Protein AF-A0A7Y6UI96-F1 (afdb_monomer)

Solvent-accessible surface area (backbone atoms only — not comparable to full-atom values): 7064 Å² total; per-residue (Å²): 132,86,70,82,56,62,45,79,42,77,25,36,32,91,86,69,54,76,44,81,43,80,42,71,63,64,83,87,54,95,72,44,44,25,40,39,37,42,34,45,61,45,94,65,92,56,93,80,39,65,79,49,75,65,41,54,52,50,49,52,47,45,44,67,73,39,45,51,59,48,25,67,75,70,62,34,42,82,72,50,74,48,82,50,89,37,31,39,39,40,36,30,39,18,69,64,80,59,64,72,54,47,70,68,44,47,81,78,44,88,72,53,43,54,27,50,40,75,56,132

Mean predicted aligned error: 7.31 Å

Nearest PDB structures (foldseek):
  9etz-assembly1_L  TM=4.185E-01  e=1.319E-01  Saccharomyces cerevisiae
  2cja-assembly1_B  TM=5.203E-01  e=1.048E+00  Methanosarcina barkeri str. Fusaro
  8sl4-assembly1_B  TM=4.337E-01  e=7.270E-01  Homo sapiens
  2cj9-assembly1_B  TM=4.195E-01  e=2.615E+00  Methanosarcina barkeri str. Fusaro
  2cim-assembly1_A  TM=4.004E-01  e=2.178E+00  Methanosarcina barkeri str. Fusaro

Structure (mmCIF, N/CA/C/O backbone):
data_AF-A0A7Y6UI96-F1
#
_entry.id   AF-A0A7Y6UI96-F1
#
loop_
_atom_site.group_PDB
_atom_site.id
_atom_site.type_symbol
_atom_site.label_atom_id
_atom_site.label_alt_id
_atom_site.label_comp_id
_atom_site.label_asym_id
_atom_site.label_entity_id
_atom_site.label_seq_id
_atom_site.pdbx_PDB_ins_code
_atom_site.Cartn_x
_atom_site.Cartn_y
_atom_site.Cartn_z
_atom_site.occupancy
_atom_site.B_iso_or_equiv
_atom_site.auth_seq_id
_atom_site.auth_comp_id
_atom_site.auth_asym_id
_atom_site.auth_atom_id
_atom_site.pdbx_PDB_model_num
ATOM 1 N N . MET A 1 1 ? -0.837 31.277 6.050 1.00 38.69 1 MET A N 1
ATOM 2 C CA . MET A 1 1 ? 0.403 30.476 6.083 1.00 38.69 1 MET A CA 1
ATOM 3 C C . MET A 1 1 ? -0.080 29.053 6.265 1.00 38.69 1 MET A C 1
ATOM 5 O O . MET A 1 1 ? -0.168 28.585 7.388 1.00 38.69 1 MET A O 1
ATOM 9 N N . ASP A 1 2 ? -0.548 28.442 5.179 1.00 43.91 2 ASP A N 1
ATOM 10 C CA . ASP A 1 2 ? -0.949 27.036 5.181 1.00 43.91 2 ASP A CA 1
ATOM 11 C C . ASP A 1 2 ? 0.335 26.224 5.102 1.00 43.91 2 ASP A C 1
ATOM 13 O O . ASP A 1 2 ? 0.882 25.994 4.025 1.00 43.91 2 ASP A O 1
ATOM 17 N N . GLY A 1 3 ? 0.903 25.930 6.270 1.00 44.06 3 GLY A N 1
ATOM 18 C CA . GLY A 1 3 ? 1.940 24.919 6.363 1.00 44.06 3 GLY A CA 1
ATOM 19 C C . GLY A 1 3 ? 1.270 23.589 6.074 1.00 44.06 3 GLY A C 1
ATOM 20 O O . GLY A 1 3 ? 0.383 23.200 6.825 1.00 44.06 3 GLY A O 1
ATOM 21 N N . GLU A 1 4 ? 1.650 22.925 4.982 1.00 50.09 4 GLU A N 1
ATOM 22 C CA . GLU A 1 4 ? 1.318 21.515 4.787 1.00 50.09 4 GLU A CA 1
ATOM 23 C C . GLU A 1 4 ? 1.729 20.766 6.058 1.00 50.09 4 GLU A C 1
ATOM 25 O O . GLU A 1 4 ? 2.922 20.666 6.364 1.00 50.09 4 GLU A O 1
ATOM 30 N N . LEU A 1 5 ? 0.752 20.307 6.839 1.00 53.41 5 LEU A N 1
ATOM 31 C CA . LEU A 1 5 ? 1.029 19.435 7.965 1.00 53.41 5 LEU A CA 1
ATOM 32 C C . LEU A 1 5 ? 1.376 18.064 7.392 1.00 53.41 5 LEU A C 1
ATOM 34 O O . LEU A 1 5 ? 0.578 17.391 6.736 1.00 53.41 5 LEU A O 1
ATOM 38 N N . TRP A 1 6 ? 2.630 17.692 7.595 1.00 58.62 6 TRP A N 1
ATOM 39 C CA . TRP A 1 6 ? 3.139 16.366 7.307 1.00 58.62 6 TRP A CA 1
ATOM 40 C C . TRP A 1 6 ? 3.138 15.595 8.621 1.00 58.62 6 TRP A C 1
ATOM 42 O O . TRP A 1 6 ? 3.852 15.972 9.551 1.00 58.62 6 TRP A O 1
ATOM 52 N N . HIS A 1 7 ? 2.345 14.532 8.694 1.00 61.56 7 HIS A N 1
ATOM 53 C CA . HIS A 1 7 ? 2.367 13.611 9.819 1.00 61.56 7 HIS A CA 1
ATOM 54 C C . HIS A 1 7 ? 3.518 12.614 9.609 1.00 61.56 7 HIS A C 1
ATOM 56 O O . HIS A 1 7 ? 3.677 12.059 8.515 1.00 61.56 7 HIS A O 1
ATOM 62 N N . ILE A 1 8 ? 4.379 12.458 10.618 1.00 65.31 8 ILE A N 1
ATOM 63 C CA . ILE A 1 8 ? 5.524 11.541 10.574 1.00 65.31 8 ILE A CA 1
ATOM 64 C C . ILE A 1 8 ? 5.134 10.276 11.326 1.00 65.31 8 ILE A C 1
ATOM 66 O O . ILE A 1 8 ? 4.904 10.340 12.527 1.00 65.31 8 ILE A O 1
ATOM 70 N N . VAL A 1 9 ? 5.120 9.148 10.621 1.00 64.75 9 VAL A N 1
ATOM 71 C CA . VAL A 1 9 ? 4.786 7.827 11.175 1.00 64.75 9 VAL A CA 1
ATOM 72 C C . VAL A 1 9 ? 6.032 6.962 11.185 1.00 64.75 9 VAL A C 1
ATOM 74 O O . VAL A 1 9 ? 6.757 6.934 10.187 1.00 64.75 9 VAL A O 1
ATOM 77 N N . GLU A 1 10 ? 6.271 6.237 12.274 1.00 66.44 10 GLU A N 1
ATOM 78 C CA . GLU A 1 10 ? 7.317 5.215 12.355 1.00 66.44 10 GLU A CA 1
ATOM 79 C C . GLU A 1 10 ? 6.696 3.824 12.202 1.00 66.44 10 GLU A C 1
ATOM 81 O O . GLU A 1 10 ? 6.559 3.076 13.163 1.00 66.44 10 GLU A O 1
ATOM 86 N N . ALA A 1 11 ? 6.355 3.441 10.974 1.00 67.50 11 ALA A N 1
ATOM 87 C CA . ALA A 1 11 ? 5.768 2.126 10.758 1.00 67.50 11 ALA A CA 1
ATOM 88 C C . ALA A 1 11 ? 6.854 1.043 10.653 1.00 67.50 11 ALA A C 1
ATOM 90 O O . ALA A 1 11 ? 7.964 1.262 10.143 1.00 67.50 11 ALA A O 1
ATOM 91 N N . ARG A 1 12 ? 6.528 -0.157 11.136 1.00 67.88 12 ARG A N 1
ATOM 92 C CA . ARG A 1 12 ? 7.417 -1.322 11.075 1.00 67.88 12 ARG A CA 1
ATOM 93 C C . ARG A 1 12 ? 7.027 -2.199 9.902 1.00 67.88 12 ARG A C 1
ATOM 95 O O . ARG A 1 12 ? 5.854 -2.488 9.702 1.00 67.88 12 ARG A O 1
ATOM 102 N N . ARG A 1 13 ? 8.024 -2.633 9.137 1.00 73.31 13 ARG A N 1
ATOM 103 C CA . ARG A 1 13 ? 7.830 -3.655 8.108 1.00 73.31 13 ARG A CA 1
ATOM 104 C C . ARG A 1 13 ? 7.591 -5.017 8.760 1.00 73.31 13 ARG A C 1
ATOM 106 O O . ARG A 1 13 ? 8.110 -5.263 9.849 1.00 73.31 13 ARG A O 1
ATOM 113 N N . ASP A 1 14 ? 6.949 -5.936 8.043 1.00 66.62 14 ASP A N 1
ATOM 114 C CA . ASP A 1 14 ? 6.817 -7.355 8.429 1.00 66.62 14 ASP A CA 1
ATOM 115 C C . ASP A 1 14 ? 8.149 -8.037 8.834 1.00 66.62 14 ASP A C 1
ATOM 117 O O . ASP A 1 14 ? 8.147 -9.029 9.561 1.00 66.62 14 ASP A O 1
ATOM 121 N N . ASP A 1 15 ? 9.302 -7.519 8.384 1.00 65.81 15 ASP A N 1
ATOM 122 C CA . ASP A 1 15 ? 10.641 -8.016 8.743 1.00 65.81 15 ASP A CA 1
ATOM 123 C C . ASP A 1 15 ? 11.268 -7.353 9.990 1.00 65.81 15 ASP A C 1
ATOM 125 O O . ASP A 1 15 ? 12.390 -7.689 10.378 1.00 65.81 15 ASP A O 1
ATOM 129 N N . GLY A 1 16 ? 10.549 -6.434 10.639 1.00 64.31 16 GLY A N 1
ATOM 130 C CA . GLY A 1 16 ? 10.976 -5.716 11.839 1.00 64.31 16 GLY A CA 1
ATOM 131 C C . GLY A 1 16 ? 11.791 -4.445 11.585 1.00 64.31 16 GLY A C 1
ATOM 132 O O . GLY A 1 16 ? 12.177 -3.786 12.553 1.00 64.31 16 GLY A O 1
ATOM 133 N N . THR A 1 17 ? 12.053 -4.067 10.330 1.00 69.56 17 THR A N 1
ATOM 134 C CA . THR A 1 17 ? 12.796 -2.838 10.008 1.00 69.56 17 THR A CA 1
ATOM 135 C C . THR A 1 17 ? 11.905 -1.600 10.195 1.00 69.56 17 THR A C 1
ATOM 137 O O . THR A 1 17 ? 10.864 -1.501 9.536 1.00 69.56 17 THR A O 1
ATOM 140 N N . PRO A 1 18 ? 12.284 -0.632 11.054 1.00 66.00 18 PRO A N 1
ATOM 141 C CA . PRO A 1 18 ? 11.535 0.612 11.205 1.00 66.00 18 PRO A CA 1
ATOM 142 C C . PRO A 1 18 ? 11.756 1.524 9.995 1.00 66.00 18 PRO A C 1
ATOM 144 O O . PRO A 1 18 ? 12.887 1.686 9.528 1.00 66.00 18 PRO A O 1
ATOM 147 N N . THR A 1 19 ? 10.686 2.140 9.495 1.00 71.88 19 THR A N 1
ATOM 148 C CA . THR A 1 19 ? 10.743 3.120 8.402 1.00 71.88 19 THR A CA 1
ATOM 149 C C . THR A 1 19 ? 9.906 4.346 8.749 1.00 71.88 19 THR A C 1
ATOM 151 O O . THR A 1 19 ? 8.773 4.236 9.207 1.00 71.88 19 THR A O 1
ATOM 154 N N . MET A 1 20 ? 10.474 5.534 8.525 1.00 70.19 20 MET A N 1
ATOM 155 C CA . MET A 1 20 ? 9.762 6.795 8.723 1.00 70.19 20 MET A CA 1
ATOM 156 C C . MET A 1 20 ? 9.028 7.210 7.451 1.00 70.19 20 MET A C 1
ATOM 158 O O . MET A 1 20 ? 9.644 7.402 6.400 1.00 70.19 20 MET A O 1
ATOM 162 N N . PHE A 1 21 ? 7.727 7.444 7.570 1.00 69.50 21 PHE A N 1
ATOM 163 C CA . PHE A 1 21 ? 6.873 7.901 6.483 1.00 69.50 21 PHE A CA 1
ATOM 164 C C . PHE A 1 21 ? 6.376 9.317 6.746 1.00 69.50 21 PHE A C 1
ATOM 166 O O . PHE A 1 21 ? 6.017 9.663 7.866 1.00 69.50 21 PHE A O 1
ATOM 173 N N . ARG A 1 22 ? 6.346 10.142 5.695 1.00 67.50 22 ARG A N 1
ATOM 174 C CA . ARG A 1 22 ? 5.706 11.462 5.722 1.00 67.50 22 ARG A CA 1
ATOM 175 C C . ARG A 1 22 ? 4.388 11.364 4.981 1.00 67.50 22 ARG A C 1
ATOM 177 O O . ARG A 1 22 ? 4.385 11.287 3.753 1.00 67.50 22 ARG A O 1
ATOM 184 N N . ILE A 1 23 ? 3.299 11.368 5.731 1.00 67.56 23 ILE A N 1
ATOM 185 C CA . ILE A 1 23 ? 1.945 11.288 5.198 1.00 67.56 23 ILE A CA 1
ATOM 186 C C . ILE A 1 23 ? 1.367 12.697 5.204 1.00 67.56 23 ILE A C 1
ATOM 188 O O . ILE A 1 23 ? 1.538 13.449 6.164 1.00 67.56 23 ILE A O 1
ATOM 192 N N . ARG A 1 24 ? 0.721 13.082 4.106 1.00 58.34 24 ARG A N 1
ATOM 193 C CA . ARG A 1 24 ? -0.017 14.340 4.052 1.00 58.34 24 ARG A CA 1
ATOM 194 C C . ARG A 1 24 ? -1.206 14.233 5.003 1.00 58.34 24 ARG A C 1
ATOM 196 O O . ARG A 1 24 ? -1.983 13.288 4.884 1.00 58.34 24 ARG A O 1
ATOM 203 N N . GLU A 1 25 ? -1.346 15.186 5.915 1.00 56.81 25 GLU A N 1
ATOM 204 C CA . GLU A 1 25 ? -2.522 15.277 6.777 1.00 56.81 25 GLU A CA 1
ATOM 205 C C . GLU A 1 25 ? -3.759 15.521 5.885 1.00 56.81 25 GLU A C 1
ATOM 207 O O . GLU A 1 25 ? -3.901 16.572 5.254 1.00 56.81 25 GLU A O 1
ATOM 212 N N . LEU A 1 26 ? -4.620 14.507 5.749 1.00 54.03 26 LEU A N 1
ATOM 213 C CA . LEU A 1 26 ? -6.045 14.749 5.521 1.00 54.03 26 LEU A CA 1
ATOM 214 C C . LEU A 1 26 ? -6.637 15.213 6.853 1.00 54.03 26 LEU A C 1
ATOM 216 O O . LEU A 1 26 ? -6.097 14.858 7.898 1.00 54.03 26 LEU A O 1
ATOM 220 N N . GLU A 1 27 ? -7.714 16.008 6.826 1.00 52.12 27 GLU A N 1
ATOM 221 C CA . GLU A 1 27 ? -8.345 16.522 8.052 1.00 52.12 27 GLU A CA 1
ATOM 222 C C . GLU A 1 27 ? -8.441 15.420 9.129 1.00 52.12 27 GLU A C 1
ATOM 224 O O . GLU A 1 27 ? -8.942 14.339 8.811 1.00 52.12 27 GLU A O 1
ATOM 229 N N . PRO A 1 28 ? -7.967 15.653 10.371 1.00 52.25 28 PRO A N 1
ATOM 230 C CA . PRO A 1 28 ? -7.874 14.624 11.404 1.00 52.25 28 PRO A CA 1
ATOM 231 C C . PRO A 1 28 ? -9.179 13.839 11.576 1.00 52.25 28 PRO A C 1
ATOM 233 O O . PRO A 1 28 ? -10.166 14.326 12.142 1.00 52.25 28 PRO A O 1
ATOM 236 N N . GLN A 1 29 ? -9.188 12.596 11.103 1.00 57.56 29 GLN A N 1
ATOM 237 C CA . GLN A 1 29 ? -10.322 11.693 11.233 1.00 57.56 29 GLN A CA 1
ATOM 238 C C . GLN A 1 29 ? -10.206 10.990 12.584 1.00 57.56 29 GLN A C 1
ATOM 240 O O . GLN A 1 29 ? -9.594 9.936 12.690 1.00 57.56 29 GLN A O 1
ATOM 245 N N . LYS A 1 30 ? -10.840 11.541 13.629 1.00 60.31 30 LYS A N 1
ATOM 246 C CA . LYS A 1 30 ? -10.821 10.998 15.013 1.00 60.31 30 LYS A CA 1
ATOM 247 C C . LYS A 1 30 ? -11.236 9.522 15.156 1.00 60.31 30 LYS A C 1
ATOM 249 O O . LYS A 1 30 ? -11.194 8.984 16.256 1.00 60.31 30 LYS A O 1
ATOM 254 N N . GLN A 1 31 ? -11.736 8.910 14.087 1.00 64.12 31 GLN A N 1
ATOM 255 C CA . GLN A 1 31 ? -12.205 7.530 14.053 1.00 64.12 31 GLN A CA 1
ATOM 256 C C . GLN A 1 31 ? -11.198 6.577 13.396 1.00 64.12 31 GLN A C 1
ATOM 258 O O . GLN A 1 31 ? -11.336 5.374 13.578 1.00 64.12 31 GLN A O 1
ATOM 263 N N . LEU A 1 32 ? -10.216 7.084 12.642 1.00 68.88 32 LEU A N 1
ATOM 264 C CA . LEU A 1 32 ? -9.247 6.280 11.898 1.00 68.88 32 LEU A CA 1
ATOM 265 C C . LEU A 1 32 ? -7.899 6.320 12.619 1.00 68.88 32 LEU A C 1
ATOM 267 O O . LEU A 1 32 ? -7.051 7.148 12.321 1.00 68.88 32 LEU A O 1
ATOM 271 N N . THR A 1 33 ? -7.737 5.445 13.606 1.00 75.00 33 THR A N 1
ATOM 272 C CA . THR A 1 33 ? -6.570 5.420 14.502 1.00 75.00 33 THR A CA 1
ATOM 273 C C . THR A 1 33 ? -5.447 4.511 14.011 1.00 75.00 33 THR A C 1
ATOM 275 O O . THR A 1 33 ? -4.522 4.223 14.763 1.00 75.00 33 THR A O 1
ATOM 278 N N . ARG A 1 34 ? -5.548 3.951 12.802 1.00 81.56 34 ARG A N 1
ATOM 279 C CA . ARG A 1 34 ? -4.513 3.079 12.241 1.00 81.56 34 ARG A CA 1
ATOM 280 C C . ARG A 1 34 ? -4.068 3.570 10.885 1.00 81.56 34 ARG A C 1
ATOM 282 O O . ARG A 1 34 ? -4.889 3.918 10.032 1.00 81.56 34 ARG A O 1
ATOM 289 N N . ILE A 1 35 ? -2.760 3.507 10.696 1.00 83.38 35 ILE A N 1
ATOM 290 C CA . ILE A 1 35 ? -2.088 3.829 9.449 1.00 83.38 35 ILE A CA 1
ATOM 291 C C . ILE A 1 35 ? -1.551 2.537 8.866 1.00 83.38 35 ILE A C 1
ATOM 293 O O . ILE A 1 35 ? -0.948 1.715 9.553 1.00 83.38 35 ILE A O 1
ATOM 297 N N . PHE A 1 36 ? -1.771 2.372 7.570 1.00 87.88 36 PHE A N 1
ATOM 298 C CA . PHE A 1 36 ? -1.243 1.255 6.816 1.00 87.88 36 PHE A CA 1
ATOM 299 C C . PHE A 1 36 ? -0.607 1.762 5.527 1.00 87.88 36 PHE A C 1
ATOM 301 O O . PHE A 1 36 ? -1.205 2.547 4.788 1.00 87.88 36 PHE A O 1
ATOM 308 N N . VAL A 1 37 ? 0.619 1.326 5.258 1.00 90.00 37 VAL A N 1
ATOM 309 C CA . VAL A 1 37 ? 1.401 1.721 4.088 1.00 90.00 37 VAL A CA 1
ATOM 310 C C . VAL A 1 37 ? 1.695 0.494 3.243 1.00 90.00 37 VAL A C 1
ATOM 312 O O . VAL A 1 37 ? 2.203 -0.514 3.735 1.00 90.00 37 VAL A O 1
ATOM 315 N N . VAL A 1 38 ? 1.410 0.603 1.948 1.00 92.38 38 VAL A N 1
ATOM 316 C CA . VAL A 1 38 ? 1.794 -0.394 0.945 1.00 92.38 38 VAL A CA 1
ATOM 317 C C . VAL A 1 38 ? 2.930 0.163 0.104 1.00 92.38 38 VAL A C 1
ATOM 319 O O . VAL A 1 38 ? 2.789 1.197 -0.545 1.00 92.38 38 VAL A O 1
ATOM 322 N N . GLU A 1 39 ? 4.049 -0.547 0.092 1.00 93.19 39 GLU A N 1
ATOM 323 C CA . GLU A 1 39 ? 5.188 -0.285 -0.777 1.00 93.19 39 GLU A CA 1
ATOM 324 C C . GLU A 1 39 ? 5.106 -1.162 -2.031 1.00 93.19 39 GLU A C 1
ATOM 326 O O . GLU A 1 39 ? 5.085 -2.390 -1.947 1.00 93.19 39 GLU A O 1
ATOM 331 N N . LEU A 1 40 ? 5.121 -0.530 -3.204 1.00 93.88 40 LEU A N 1
ATOM 332 C CA . LEU A 1 40 ? 5.254 -1.179 -4.503 1.00 93.88 40 LEU A CA 1
ATOM 333 C C . LEU A 1 40 ? 6.617 -0.828 -5.124 1.00 93.88 40 LEU A C 1
ATOM 335 O O . LEU A 1 40 ? 6.763 0.274 -5.668 1.00 93.88 40 LEU A O 1
ATOM 339 N N . PRO A 1 41 ? 7.597 -1.748 -5.119 1.00 91.50 41 PRO A N 1
ATOM 340 C CA . PRO A 1 41 ? 8.892 -1.494 -5.732 1.00 91.50 41 PRO A CA 1
ATOM 341 C C . PRO A 1 41 ? 8.800 -1.406 -7.259 1.00 91.50 41 PRO A C 1
ATOM 343 O O . PRO A 1 41 ? 8.096 -2.173 -7.929 1.00 91.50 41 PRO A O 1
ATOM 346 N N . TYR A 1 42 ? 9.570 -0.491 -7.842 1.00 86.56 42 TYR A N 1
ATOM 347 C CA . TYR A 1 42 ? 9.801 -0.436 -9.277 1.00 86.56 42 TYR A CA 1
ATOM 348 C C . TYR A 1 42 ? 10.586 -1.675 -9.685 1.00 86.56 42 TYR A C 1
ATOM 350 O O . TYR A 1 42 ? 11.658 -1.970 -9.159 1.00 86.56 42 TYR A O 1
ATOM 358 N N . ARG A 1 43 ? 10.123 -2.363 -10.723 1.00 80.00 43 ARG A N 1
ATOM 359 C CA . ARG A 1 43 ? 10.902 -3.426 -11.368 1.00 80.00 43 ARG A CA 1
ATOM 360 C C . ARG A 1 43 ? 11.912 -2.823 -12.350 1.00 80.00 43 ARG A C 1
ATOM 362 O O . ARG A 1 43 ? 11.895 -3.151 -13.532 1.00 80.00 43 ARG A O 1
ATOM 369 N N . THR A 1 44 ? 12.735 -1.880 -11.888 1.00 69.12 44 THR A N 1
ATOM 370 C CA . THR A 1 44 ? 13.749 -1.215 -12.717 1.00 69.12 44 THR A CA 1
ATOM 371 C C . THR A 1 44 ? 15.137 -1.791 -12.455 1.00 69.12 44 THR A C 1
ATOM 373 O O . THR A 1 44 ? 15.524 -2.006 -11.310 1.00 69.12 44 THR A O 1
ATOM 376 N N . MET A 1 45 ? 15.892 -2.046 -13.527 1.00 61.66 45 MET A N 1
ATOM 377 C CA . MET A 1 45 ? 17.329 -2.352 -13.456 1.00 61.66 45 MET A CA 1
ATOM 378 C C . MET A 1 45 ? 18.190 -1.093 -13.655 1.00 61.66 45 MET A C 1
ATOM 380 O O . MET A 1 45 ? 19.416 -1.181 -13.703 1.00 61.66 45 MET A O 1
ATOM 384 N N . GLU A 1 46 ? 17.567 0.077 -13.817 1.00 67.88 46 GLU A N 1
ATOM 385 C CA . GLU A 1 46 ? 18.273 1.321 -14.105 1.00 67.88 46 GLU A CA 1
ATOM 386 C C . GLU A 1 46 ? 18.820 1.973 -12.833 1.00 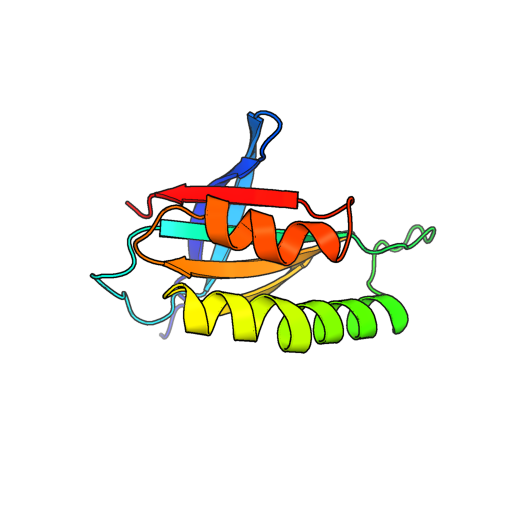67.88 46 GLU A C 1
ATOM 388 O O . GLU A 1 46 ? 18.147 2.070 -11.806 1.00 67.88 46 GLU A O 1
ATOM 393 N N . LEU A 1 47 ? 20.040 2.505 -12.934 1.00 70.25 47 LEU A N 1
ATOM 394 C CA . LEU A 1 47 ? 20.721 3.217 -11.846 1.00 70.25 47 LEU A CA 1
ATOM 395 C C . LEU A 1 47 ? 19.960 4.462 -11.365 1.00 70.25 47 LEU A C 1
ATOM 397 O O . LEU A 1 47 ? 20.189 4.909 -10.245 1.00 70.25 47 LEU A O 1
ATOM 401 N N . SER A 1 48 ? 19.070 5.015 -12.198 1.00 76.25 48 SER A N 1
ATOM 402 C CA . SER A 1 48 ? 18.298 6.226 -11.902 1.00 76.25 48 SER A CA 1
ATOM 403 C C . SER A 1 48 ? 17.300 6.041 -10.757 1.00 76.25 48 SER A C 1
ATOM 405 O O . SER A 1 48 ? 16.927 7.033 -10.142 1.00 76.25 48 SER A O 1
ATOM 407 N N . ARG A 1 49 ? 16.863 4.799 -10.476 1.00 78.69 49 ARG A N 1
ATOM 408 C CA . ARG A 1 49 ? 15.813 4.473 -9.487 1.00 78.69 49 ARG A CA 1
ATOM 409 C C . ARG A 1 49 ? 14.510 5.256 -9.674 1.00 78.69 49 ARG A C 1
ATOM 411 O O . ARG A 1 49 ? 13.719 5.364 -8.743 1.00 78.69 49 ARG A O 1
ATOM 418 N N . LEU A 1 50 ? 14.270 5.772 -10.879 1.00 84.19 50 LEU A N 1
ATOM 419 C CA . LEU A 1 50 ? 13.042 6.473 -11.232 1.00 84.19 50 LEU A CA 1
ATOM 420 C C . LEU A 1 50 ? 11.993 5.486 -11.764 1.00 84.19 50 LEU A C 1
ATOM 422 O O . LEU A 1 50 ? 12.350 4.472 -12.377 1.00 84.19 50 LEU A O 1
ATOM 426 N N . PRO A 1 51 ? 10.696 5.771 -11.569 1.00 86.00 51 PRO A N 1
ATOM 427 C CA . PRO A 1 51 ? 9.637 4.944 -12.124 1.00 86.00 51 PRO A CA 1
ATOM 428 C C . PRO A 1 51 ? 9.592 5.044 -13.653 1.00 86.00 51 PRO A C 1
ATOM 430 O O . PRO A 1 51 ? 9.643 6.129 -14.234 1.00 86.00 51 PRO A O 1
ATOM 433 N N . THR A 1 52 ? 9.431 3.897 -14.311 1.00 89.38 52 THR A N 1
ATOM 434 C CA . THR A 1 52 ? 9.165 3.809 -15.753 1.00 89.38 52 THR A CA 1
ATOM 435 C C . THR A 1 52 ? 7.663 3.919 -16.044 1.00 89.38 52 THR A C 1
ATOM 437 O O . THR A 1 52 ? 6.828 3.852 -15.140 1.00 89.38 52 THR A O 1
ATOM 440 N N . ALA A 1 53 ? 7.284 4.022 -17.322 1.00 90.75 53 ALA A N 1
ATOM 441 C CA . ALA A 1 53 ? 5.874 3.976 -17.724 1.00 90.75 53 ALA A CA 1
ATOM 442 C C . ALA A 1 53 ? 5.169 2.676 -17.282 1.00 90.75 53 ALA A C 1
ATOM 444 O O . ALA A 1 53 ? 4.002 2.706 -16.895 1.00 90.75 53 ALA A O 1
ATOM 445 N N . ASP A 1 54 ? 5.878 1.540 -17.287 1.00 90.69 54 ASP A N 1
ATOM 446 C CA . ASP A 1 54 ? 5.335 0.278 -16.774 1.00 90.69 54 ASP A CA 1
ATOM 447 C C . ASP A 1 54 ? 5.124 0.322 -15.256 1.00 90.69 54 ASP A C 1
ATOM 449 O O . ASP A 1 54 ? 4.102 -0.155 -14.768 1.00 90.69 54 ASP A O 1
ATOM 453 N N . ALA A 1 55 ? 6.033 0.965 -14.512 1.00 91.56 55 ALA A N 1
ATOM 454 C CA . ALA A 1 55 ? 5.879 1.150 -13.072 1.00 91.56 55 ALA A CA 1
ATOM 455 C C . ALA A 1 55 ? 4.600 1.945 -12.746 1.00 91.56 55 ALA A C 1
ATOM 457 O O . ALA A 1 55 ? 3.799 1.495 -11.930 1.00 91.56 55 ALA A O 1
ATOM 458 N N . TYR A 1 56 ? 4.343 3.057 -13.444 1.00 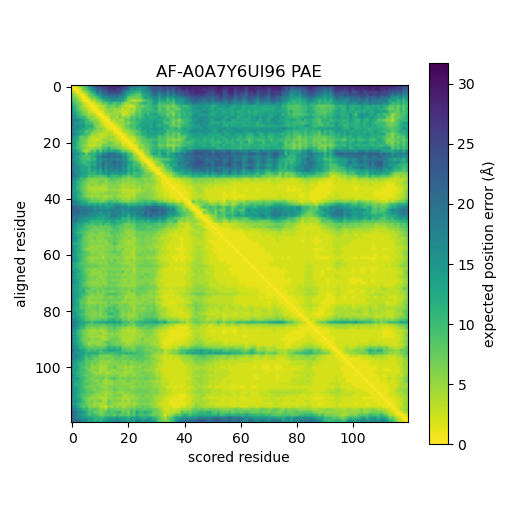93.00 56 TYR A N 1
ATOM 459 C CA . TYR A 1 56 ? 3.097 3.819 -13.275 1.00 93.00 56 TYR A CA 1
ATOM 460 C C . TYR A 1 56 ? 1.847 3.032 -13.686 1.00 93.00 56 TYR A C 1
ATOM 462 O O . TYR A 1 56 ? 0.808 3.137 -13.038 1.00 93.00 56 TYR A O 1
ATOM 470 N N . ARG A 1 57 ? 1.936 2.201 -14.731 1.00 94.00 57 ARG A N 1
ATOM 471 C CA . ARG A 1 57 ? 0.832 1.317 -15.127 1.00 94.00 57 ARG A CA 1
ATOM 472 C C . ARG A 1 57 ? 0.508 0.300 -14.030 1.00 94.00 57 ARG A C 1
ATOM 474 O O . ARG A 1 57 ? -0.664 0.079 -13.742 1.00 94.00 57 ARG A O 1
ATOM 481 N N . ARG A 1 58 ? 1.532 -0.298 -13.411 1.00 94.44 58 ARG A N 1
ATOM 482 C CA . ARG A 1 58 ? 1.371 -1.219 -12.273 1.00 94.44 58 ARG A CA 1
ATOM 483 C C . ARG A 1 58 ? 0.784 -0.516 -11.054 1.00 94.44 58 ARG A C 1
ATOM 485 O O . ARG A 1 58 ? -0.087 -1.092 -10.416 1.00 94.44 58 ARG A O 1
ATOM 492 N N . LEU A 1 59 ? 1.225 0.710 -10.761 1.00 94.88 59 LEU A N 1
ATOM 493 C CA . LEU A 1 59 ? 0.652 1.527 -9.690 1.00 94.88 59 LEU A CA 1
ATOM 494 C C . LEU A 1 59 ? -0.853 1.728 -9.899 1.00 94.88 59 LEU A C 1
ATOM 496 O O . LEU A 1 59 ? -1.632 1.415 -9.008 1.00 94.88 59 LEU A O 1
ATOM 500 N N . GLY A 1 60 ? -1.265 2.172 -11.091 1.00 94.88 60 GLY A N 1
ATOM 501 C CA . GLY A 1 60 ? -2.684 2.351 -11.406 1.00 94.88 60 GLY A CA 1
ATOM 502 C C . GLY A 1 60 ? -3.478 1.043 -11.338 1.00 94.88 60 GLY A C 1
ATOM 503 O O . GLY A 1 60 ? -4.616 1.032 -10.879 1.00 94.88 60 GLY A O 1
ATOM 504 N N . GLU A 1 61 ? -2.879 -0.080 -11.743 1.00 96.38 61 GLU A N 1
ATOM 505 C CA . GLU A 1 61 ? -3.508 -1.395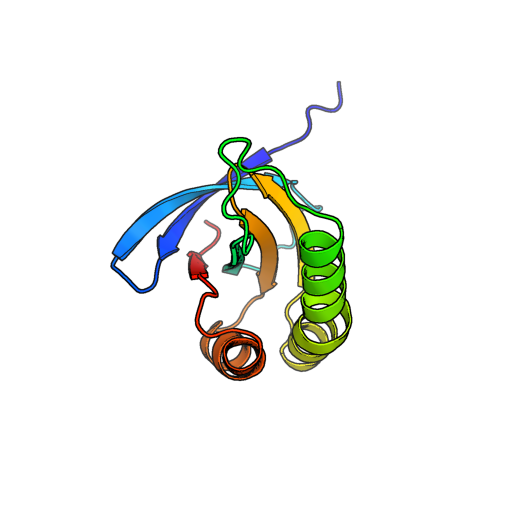 -11.611 1.00 96.38 61 GLU A CA 1
ATOM 506 C C . GLU A 1 61 ? -3.728 -1.794 -10.144 1.00 96.38 61 GLU A C 1
ATOM 508 O O . GLU A 1 61 ? -4.828 -2.225 -9.792 1.00 96.38 61 GLU A O 1
ATOM 513 N N . LEU A 1 62 ? -2.703 -1.634 -9.301 1.00 96.19 62 LEU A N 1
ATOM 514 C CA . LEU A 1 62 ? -2.772 -1.887 -7.863 1.00 96.19 62 LEU A CA 1
ATOM 515 C C . LEU A 1 62 ? -3.832 -0.997 -7.205 1.00 96.19 62 LEU A C 1
ATOM 517 O O . LEU A 1 62 ? -4.680 -1.492 -6.463 1.00 96.19 62 LEU A O 1
ATOM 521 N N . GLU A 1 63 ? -3.821 0.300 -7.499 1.00 95.12 63 GLU A N 1
ATOM 522 C CA . GLU A 1 63 ? -4.742 1.258 -6.895 1.00 95.12 63 GLU A CA 1
ATOM 523 C C . GLU A 1 63 ? -6.199 0.960 -7.275 1.00 95.12 63 GLU A C 1
ATOM 525 O O . GLU A 1 63 ? -7.038 0.725 -6.404 1.00 95.12 63 GLU A O 1
ATOM 530 N N . GLU A 1 64 ? -6.501 0.887 -8.572 1.00 95.44 64 GLU A N 1
ATOM 531 C CA . GLU A 1 64 ? -7.880 0.806 -9.062 1.00 95.44 64 GLU A CA 1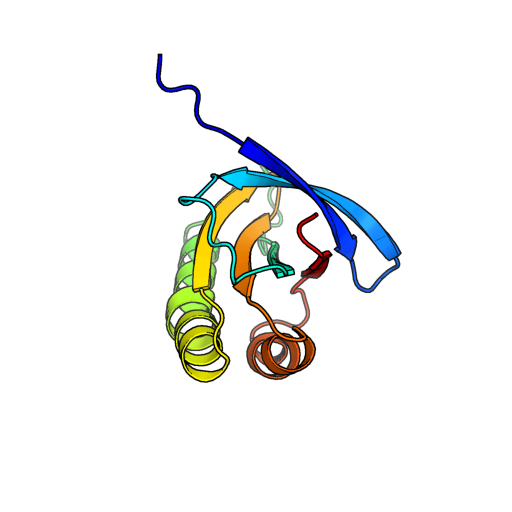
ATOM 532 C C . GLU A 1 64 ? -8.510 -0.576 -8.886 1.00 95.44 64 GLU A C 1
ATOM 534 O O . GLU A 1 64 ? -9.703 -0.688 -8.600 1.00 95.44 64 GLU A O 1
ATOM 539 N N . ARG A 1 65 ? -7.735 -1.652 -9.071 1.00 96.12 65 ARG A N 1
ATOM 540 C CA . ARG A 1 65 ? -8.294 -3.014 -9.115 1.00 96.12 65 ARG A CA 1
ATOM 541 C C . ARG A 1 65 ? -8.158 -3.776 -7.806 1.00 96.12 65 ARG A C 1
ATOM 543 O O . ARG A 1 65 ? -8.895 -4.741 -7.619 1.00 96.12 65 ARG A O 1
ATOM 550 N N . TRP A 1 66 ? -7.246 -3.366 -6.927 1.00 96.31 66 TRP A N 1
ATOM 551 C CA . TRP A 1 66 ? -6.945 -4.096 -5.695 1.00 96.31 66 TRP A CA 1
ATOM 552 C C . TRP A 1 66 ? -7.199 -3.244 -4.458 1.00 96.31 66 TRP A C 1
ATOM 554 O O . TRP A 1 66 ? -8.034 -3.615 -3.633 1.00 96.31 66 TRP A O 1
ATOM 564 N N . LEU A 1 67 ? -6.547 -2.083 -4.352 1.00 94.50 67 LEU A N 1
ATOM 565 C CA . LEU A 1 67 ? -6.639 -1.239 -3.164 1.00 94.50 67 LEU A CA 1
ATOM 566 C C . LEU A 1 67 ? -8.017 -0.609 -3.011 1.00 94.50 67 LEU A C 1
ATOM 568 O O . LEU A 1 67 ? -8.640 -0.817 -1.974 1.00 94.50 67 LEU A O 1
ATOM 572 N N . ARG A 1 68 ? -8.533 0.111 -4.016 1.00 94.69 68 ARG A N 1
ATOM 573 C CA . ARG A 1 68 ? -9.837 0.791 -3.907 1.00 94.69 68 ARG A CA 1
ATOM 574 C C . ARG A 1 68 ? -10.972 -0.176 -3.535 1.00 94.69 68 ARG A C 1
ATOM 576 O O . ARG A 1 68 ? -11.691 0.126 -2.580 1.00 94.69 68 ARG A O 1
ATOM 583 N N . PRO A 1 69 ? -11.129 -1.350 -4.185 1.00 95.19 69 PRO A N 1
ATOM 584 C CA . PRO A 1 69 ? -12.172 -2.303 -3.806 1.00 95.19 69 PRO A CA 1
ATOM 585 C C . PRO A 1 69 ? -11.967 -2.902 -2.410 1.00 95.19 69 PRO A C 1
ATOM 587 O O . PRO A 1 69 ? -12.932 -3.039 -1.654 1.00 95.19 69 PRO A O 1
ATOM 590 N N . ALA A 1 70 ? -10.729 -3.259 -2.048 1.00 94.81 70 ALA A N 1
ATOM 591 C CA . ALA A 1 70 ? -10.441 -3.828 -0.736 1.00 94.81 70 ALA A CA 1
ATOM 592 C C . ALA A 1 70 ? -10.709 -2.805 0.375 1.00 94.81 70 ALA A C 1
ATOM 594 O O . ALA A 1 70 ? -11.454 -3.112 1.306 1.00 94.81 70 ALA A O 1
ATOM 595 N N . CYS A 1 71 ? -10.206 -1.581 0.213 1.00 92.44 71 CYS A N 1
ATOM 596 C CA . CYS A 1 71 ? -10.386 -0.478 1.147 1.00 92.44 71 CYS A CA 1
ATOM 597 C C . CYS A 1 71 ? -11.870 -0.171 1.375 1.00 92.44 71 CYS A C 1
ATOM 599 O O . CYS A 1 71 ? -12.339 -0.234 2.512 1.00 92.44 71 CYS A O 1
ATOM 601 N N . ALA A 1 72 ? -12.642 0.012 0.297 1.00 91.62 72 ALA A N 1
ATOM 602 C CA . ALA A 1 72 ? -14.076 0.293 0.380 1.00 91.62 72 ALA A CA 1
ATOM 603 C C . ALA A 1 72 ? -14.862 -0.789 1.141 1.00 91.62 72 ALA A C 1
ATOM 605 O O . ALA A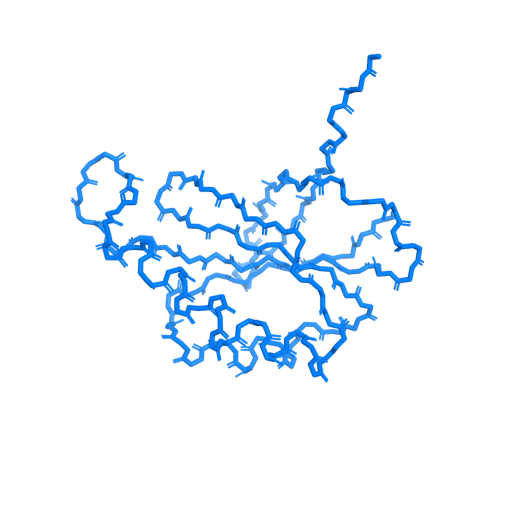 1 72 ? -15.807 -0.488 1.864 1.00 91.62 72 ALA A O 1
ATOM 606 N N . SER A 1 73 ? -14.477 -2.057 0.994 1.00 92.31 73 SER A N 1
ATOM 607 C CA . SER A 1 73 ? -15.169 -3.173 1.6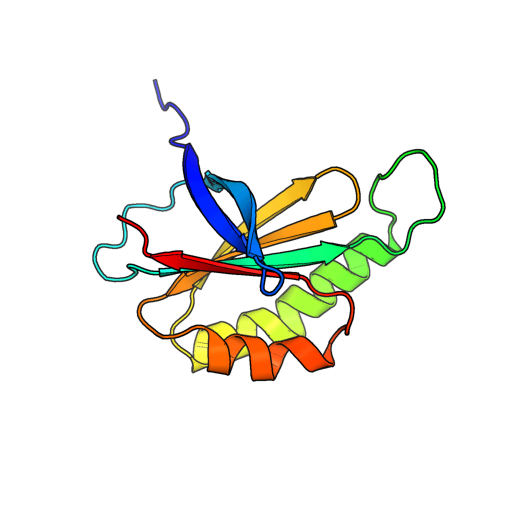50 1.00 92.31 73 SER A CA 1
ATOM 608 C C . SER A 1 73 ? -14.726 -3.455 3.090 1.00 92.31 73 SER A C 1
ATOM 610 O O . SER A 1 73 ? -15.443 -4.140 3.815 1.00 92.31 73 SER A O 1
ATOM 612 N N . LEU A 1 74 ? -13.538 -2.986 3.481 1.00 91.81 74 LEU A N 1
ATOM 613 C CA . LEU A 1 74 ? -12.921 -3.253 4.783 1.00 91.81 74 LEU A CA 1
ATOM 614 C C . LEU A 1 74 ? -12.887 -2.011 5.686 1.00 91.81 74 LEU A C 1
ATOM 616 O O . LEU A 1 74 ? -12.387 -2.096 6.802 1.00 91.81 74 LEU A O 1
ATOM 620 N N . GLY A 1 75 ? -13.413 -0.874 5.220 1.00 89.50 75 GLY A N 1
ATOM 621 C CA . GLY A 1 75 ? -13.439 0.370 5.989 1.00 89.50 75 GLY A CA 1
ATOM 622 C C . GLY A 1 75 ? -12.080 1.065 6.072 1.00 89.50 75 GLY A C 1
ATOM 623 O O . GLY A 1 75 ? -11.781 1.684 7.088 1.00 89.50 75 GLY A O 1
ATOM 624 N N . TRP A 1 76 ? -11.265 0.946 5.021 1.00 89.94 76 TRP A N 1
ATOM 625 C CA . TRP A 1 76 ? -10.037 1.724 4.859 1.00 89.94 76 TRP A CA 1
ATOM 626 C C . TRP A 1 76 ? -10.233 2.814 3.809 1.00 89.94 76 TRP A C 1
ATOM 628 O O . TRP A 1 76 ? -11.044 2.675 2.891 1.00 89.94 76 TRP A O 1
ATOM 638 N N . GLU A 1 77 ? -9.447 3.876 3.907 1.00 88.38 77 GLU A N 1
ATOM 639 C CA . GLU A 1 77 ? -9.440 4.990 2.965 1.00 88.38 77 GLU A CA 1
ATOM 640 C C . GLU A 1 77 ? -8.027 5.205 2.429 1.00 88.38 77 GLU A C 1
ATOM 642 O O . GLU A 1 77 ? -7.084 5.272 3.210 1.00 88.38 77 GLU A O 1
ATOM 647 N N . ILE A 1 78 ? -7.873 5.312 1.105 1.00 88.69 78 ILE A N 1
ATOM 648 C CA . ILE A 1 78 ? -6.597 5.691 0.481 1.00 88.69 78 ILE A CA 1
ATOM 649 C C . ILE A 1 78 ? -6.467 7.205 0.569 1.00 88.69 78 ILE A C 1
ATOM 651 O O . ILE A 1 78 ? -7.289 7.928 0.007 1.00 88.69 78 ILE A O 1
ATOM 655 N N . VAL A 1 79 ? -5.420 7.677 1.236 1.00 84.25 79 VAL A N 1
ATOM 656 C CA . VAL A 1 79 ? -5.263 9.098 1.578 1.00 84.25 79 VAL A CA 1
ATOM 657 C C . VAL A 1 79 ? -4.158 9.797 0.802 1.00 84.25 79 VAL A C 1
ATOM 659 O O . VAL A 1 79 ? -4.095 11.025 0.752 1.00 84.25 79 VAL A O 1
ATOM 662 N N . GLY A 1 80 ? -3.292 9.028 0.149 1.00 83.62 80 GLY A N 1
ATOM 663 C CA . GLY A 1 80 ? -2.273 9.582 -0.718 1.00 83.62 80 GLY A CA 1
ATOM 664 C C . GLY A 1 80 ? -1.295 8.543 -1.224 1.00 83.62 80 GLY A C 1
ATOM 665 O O . GLY A 1 80 ? -1.312 7.378 -0.829 1.00 83.62 80 GLY A O 1
ATOM 666 N N . SER A 1 81 ? -0.398 9.012 -2.080 1.00 86.88 81 SER A N 1
ATOM 667 C CA . SER A 1 81 ? 0.723 8.235 -2.583 1.00 86.88 81 SER A CA 1
ATOM 668 C C . SER A 1 81 ? 1.981 9.091 -2.620 1.00 86.88 81 SER A C 1
ATOM 670 O O . SER A 1 81 ? 1.912 10.279 -2.949 1.00 86.88 81 SER A O 1
ATOM 672 N N . LYS A 1 82 ? 3.134 8.485 -2.360 1.00 86.06 82 LYS A N 1
ATOM 673 C CA . LYS A 1 82 ? 4.452 9.091 -2.529 1.00 86.06 82 LYS A CA 1
ATOM 674 C C . LYS A 1 82 ? 5.295 8.239 -3.470 1.00 86.06 82 LYS A C 1
ATOM 676 O O . LYS A 1 82 ? 5.261 7.015 -3.427 1.00 86.06 82 LYS A O 1
ATOM 681 N N . THR A 1 83 ? 6.073 8.915 -4.298 1.00 87.50 83 THR A N 1
ATOM 682 C CA . THR A 1 83 ? 7.083 8.314 -5.169 1.00 87.50 83 THR A CA 1
ATOM 683 C C . THR A 1 83 ? 8.439 8.591 -4.539 1.00 87.50 83 THR A C 1
ATOM 685 O O . THR A 1 83 ? 8.790 9.754 -4.332 1.00 87.50 83 THR A O 1
ATOM 688 N N . GLU A 1 84 ? 9.190 7.551 -4.205 1.00 83.81 84 GLU A N 1
ATOM 689 C CA . GLU A 1 84 ? 10.515 7.672 -3.591 1.00 83.81 84 GLU A CA 1
ATOM 690 C C . GLU A 1 84 ? 11.457 6.615 -4.180 1.00 83.81 84 GLU A C 1
ATOM 692 O O . GLU A 1 84 ? 11.009 5.717 -4.893 1.00 83.81 84 GLU A O 1
ATOM 697 N N . ASP A 1 85 ? 12.765 6.786 -3.994 1.00 80.19 85 ASP A N 1
ATOM 698 C CA . ASP A 1 85 ? 13.826 6.043 -4.684 1.00 80.19 85 ASP A CA 1
ATOM 699 C C . ASP A 1 85 ? 13.570 4.529 -4.768 1.00 80.19 85 ASP A C 1
ATOM 701 O O . ASP A 1 85 ? 13.854 3.776 -3.838 1.00 80.19 85 ASP A O 1
ATOM 705 N N . GLY A 1 86 ? 13.105 4.066 -5.930 1.00 85.75 86 GLY A N 1
ATOM 706 C CA . GLY A 1 86 ? 12.849 2.651 -6.185 1.00 85.75 86 GLY A CA 1
ATOM 707 C C . GLY A 1 86 ? 11.455 2.126 -5.831 1.00 85.75 86 GLY A C 1
ATOM 708 O O . GLY A 1 86 ? 11.199 0.984 -6.199 1.00 85.75 86 GLY A O 1
ATOM 709 N N . SER A 1 87 ? 10.556 2.901 -5.210 1.00 90.94 87 SER A N 1
ATOM 710 C CA . SER A 1 87 ? 9.226 2.424 -4.790 1.00 90.94 87 SER A CA 1
ATOM 711 C C . SER A 1 87 ? 8.130 3.499 -4.804 1.00 90.94 87 SER A C 1
ATOM 713 O O . SER A 1 87 ? 8.355 4.673 -4.506 1.00 90.94 87 SER A O 1
ATOM 715 N N . PHE A 1 88 ? 6.897 3.072 -5.082 1.00 92.12 88 PHE A N 1
ATOM 716 C CA . PHE A 1 88 ? 5.699 3.829 -4.723 1.00 92.12 88 PHE A CA 1
ATOM 717 C C . PHE A 1 88 ? 5.244 3.432 -3.322 1.00 92.12 88 PHE A C 1
ATOM 719 O O . PHE A 1 88 ? 5.234 2.250 -2.992 1.00 92.12 88 PHE A O 1
ATOM 726 N N . PHE A 1 89 ? 4.802 4.402 -2.536 1.00 90.31 89 PHE A N 1
ATOM 727 C CA . PHE A 1 89 ? 4.219 4.201 -1.216 1.00 90.31 89 PHE A CA 1
ATOM 728 C C . PHE A 1 89 ? 2.783 4.705 -1.244 1.00 90.31 89 PHE A C 1
ATOM 730 O O . PHE A 1 89 ? 2.561 5.877 -1.541 1.00 90.31 89 PHE A O 1
ATOM 737 N N . LEU A 1 90 ? 1.816 3.833 -0.972 1.00 91.88 90 LEU A N 1
ATOM 738 C CA . LEU A 1 90 ? 0.400 4.180 -0.875 1.00 91.88 90 LEU A CA 1
ATOM 739 C C . LEU A 1 90 ? -0.015 4.168 0.591 1.00 91.88 90 LEU A C 1
ATOM 741 O O . LEU A 1 90 ? 0.285 3.215 1.307 1.00 91.88 90 LEU A O 1
ATOM 745 N N . TYR A 1 91 ? -0.685 5.231 1.018 1.00 87.44 91 TYR A N 1
ATOM 746 C CA . TYR A 1 91 ? -1.063 5.453 2.407 1.00 87.44 91 TYR A CA 1
ATOM 747 C C . TYR A 1 91 ? -2.553 5.226 2.589 1.00 87.44 91 TYR A C 1
ATOM 749 O O . TYR A 1 91 ? -3.365 5.782 1.839 1.00 87.44 91 TYR A O 1
ATOM 757 N N . MET A 1 92 ? -2.901 4.458 3.616 1.00 88.88 92 MET A N 1
ATOM 758 C CA . MET A 1 92 ? -4.273 4.200 4.006 1.00 88.88 92 MET A CA 1
ATOM 759 C C . MET A 1 92 ? -4.506 4.493 5.482 1.00 88.88 92 MET A C 1
ATOM 761 O O . MET A 1 92 ? -3.652 4.210 6.321 1.00 88.88 92 MET A O 1
ATOM 765 N N . TYR A 1 93 ? -5.699 4.999 5.777 1.00 87.25 93 TYR A N 1
ATOM 766 C CA . TYR A 1 93 ? -6.218 5.145 7.133 1.00 87.25 93 TYR A CA 1
ATOM 767 C C . TYR A 1 93 ? -7.380 4.188 7.369 1.00 87.25 93 TYR A C 1
ATOM 769 O O . TYR A 1 93 ? -8.204 3.951 6.483 1.00 87.25 93 TYR A O 1
ATOM 777 N N . GLY A 1 94 ? -7.442 3.638 8.574 1.00 85.38 94 GLY A N 1
ATOM 778 C CA . GLY A 1 94 ? -8.457 2.685 8.998 1.00 85.38 94 GLY A CA 1
ATOM 779 C C . GLY A 1 94 ? -8.639 2.704 10.510 1.00 85.38 94 GLY A C 1
ATOM 780 O O . GLY A 1 94 ? -7.922 3.382 11.238 1.00 85.38 94 GLY A O 1
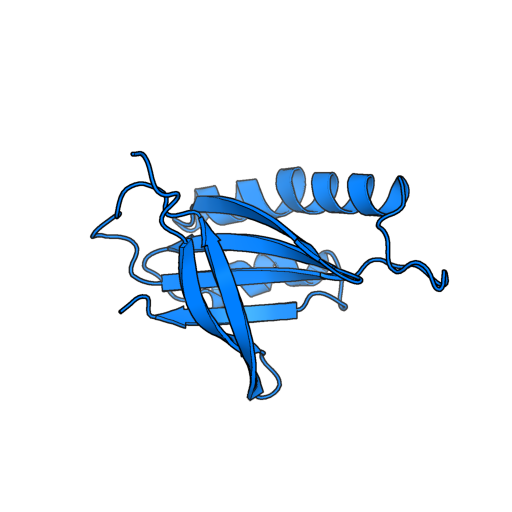ATOM 781 N N . ALA A 1 95 ? -9.607 1.930 10.989 1.00 78.25 95 ALA A N 1
ATOM 782 C CA . ALA A 1 95 ? -9.863 1.728 12.421 1.00 78.25 95 ALA A CA 1
ATOM 783 C C . ALA A 1 95 ? -9.728 0.253 12.838 1.00 78.25 95 ALA A C 1
ATOM 785 O O . ALA A 1 95 ? -10.111 -0.138 13.936 1.00 78.25 95 ALA A O 1
ATOM 786 N N . SER A 1 96 ? -9.287 -0.601 11.916 1.00 81.00 96 SER A N 1
ATOM 787 C CA . SER A 1 96 ? -9.322 -2.060 12.034 1.00 81.00 96 SER A CA 1
ATOM 788 C C . SER A 1 96 ? -7.952 -2.657 11.760 1.00 81.00 96 SER A C 1
ATOM 790 O O . SER A 1 96 ? -7.054 -1.975 11.283 1.00 81.00 96 SER A O 1
ATOM 792 N N . ASP A 1 97 ? -7.784 -3.937 12.066 1.00 84.88 97 ASP A N 1
ATOM 793 C CA . ASP A 1 97 ? -6.548 -4.651 11.771 1.00 84.88 97 ASP A CA 1
ATOM 794 C C . ASP A 1 97 ? -6.286 -4.783 10.253 1.00 84.88 97 ASP A C 1
ATOM 796 O O . ASP A 1 97 ? -7.211 -5.143 9.512 1.00 84.88 97 ASP A O 1
ATOM 800 N N . PRO A 1 98 ? -5.063 -4.489 9.758 1.00 89.44 98 PRO A N 1
ATOM 801 C CA . PRO A 1 98 ? -4.766 -4.503 8.326 1.00 89.44 98 PRO A CA 1
ATOM 802 C C . PRO A 1 98 ? -4.578 -5.909 7.747 1.00 89.44 98 PRO A C 1
ATOM 804 O O . PRO A 1 98 ? -4.495 -6.028 6.525 1.00 89.44 98 PRO A O 1
ATOM 807 N N . SER A 1 99 ? -4.572 -6.984 8.547 1.00 90.62 99 SER A N 1
ATOM 808 C CA . SER A 1 99 ? -4.325 -8.347 8.039 1.00 90.62 99 SER A CA 1
ATOM 809 C C . SER A 1 99 ? -5.292 -8.742 6.918 1.00 90.62 99 SER A C 1
ATOM 811 O O . SER A 1 99 ? -4.876 -9.264 5.887 1.00 90.62 99 SER A O 1
ATOM 813 N N . ALA A 1 100 ? -6.580 -8.408 7.052 1.00 91.69 100 ALA A N 1
ATOM 814 C CA . ALA A 1 100 ? -7.579 -8.688 6.015 1.00 91.69 100 ALA A CA 1
ATOM 815 C C . ALA A 1 100 ? -7.353 -7.875 4.726 1.00 91.69 100 ALA A C 1
ATOM 817 O O . ALA A 1 100 ? -7.751 -8.297 3.638 1.00 91.69 100 ALA A O 1
ATOM 818 N N . LEU A 1 101 ? -6.737 -6.695 4.839 1.00 91.94 101 LEU A N 1
ATOM 819 C CA . LEU A 1 101 ? -6.362 -5.865 3.700 1.00 91.94 101 LEU A CA 1
ATOM 820 C C . LEU A 1 101 ? -5.123 -6.453 3.006 1.00 91.94 101 LEU A C 1
ATOM 822 O O . LEU A 1 101 ? -5.139 -6.622 1.785 1.00 91.94 101 LEU A O 1
ATOM 826 N N . VAL A 1 102 ? -4.112 -6.866 3.780 1.00 93.19 102 VAL A N 1
ATOM 827 C CA . VAL A 1 102 ? -2.916 -7.578 3.296 1.00 93.19 102 VAL A CA 1
ATOM 828 C C . VAL A 1 102 ? -3.304 -8.839 2.527 1.00 93.19 102 VAL A C 1
ATOM 830 O O . VAL A 1 102 ? -2.895 -8.992 1.379 1.00 93.19 102 VAL A O 1
ATOM 833 N N . GLU A 1 103 ? -4.152 -9.704 3.091 1.00 93.69 103 GLU A N 1
ATOM 834 C CA . GLU A 1 103 ? -4.596 -10.952 2.445 1.00 93.69 103 GLU A CA 1
ATOM 835 C C . GLU A 1 103 ? -5.213 -10.725 1.059 1.00 93.69 103 GLU A C 1
ATOM 837 O O . GLU A 1 103 ? -5.048 -11.542 0.151 1.00 93.69 103 GLU A O 1
ATOM 842 N N . ARG A 1 104 ? -5.912 -9.600 0.873 1.00 92.69 104 ARG A N 1
ATOM 843 C CA . ARG A 1 104 ? -6.535 -9.260 -0.410 1.00 92.69 104 ARG A CA 1
ATOM 844 C C . ARG A 1 104 ? -5.557 -8.705 -1.427 1.00 92.69 104 ARG A C 1
ATOM 846 O O . ARG A 1 104 ? -5.776 -8.911 -2.617 1.00 92.69 104 ARG A O 1
ATOM 853 N N . ILE A 1 105 ? -4.528 -7.987 -0.987 1.00 94.38 105 ILE A N 1
ATOM 854 C CA . ILE A 1 105 ? -3.612 -7.262 -1.875 1.00 94.38 105 ILE A CA 1
ATOM 855 C C . ILE A 1 105 ? -2.354 -8.077 -2.182 1.00 94.38 105 ILE A C 1
ATOM 857 O O . ILE A 1 105 ? -1.855 -8.009 -3.302 1.00 94.38 105 ILE A O 1
ATOM 861 N N . ALA A 1 106 ? -1.863 -8.884 -1.239 1.00 93.56 106 ALA A N 1
ATOM 862 C CA . ALA A 1 106 ? -0.652 -9.693 -1.386 1.00 93.56 106 ALA A CA 1
ATOM 863 C C . ALA A 1 106 ? -0.585 -10.534 -2.682 1.00 93.56 106 ALA A C 1
ATOM 865 O O . ALA A 1 106 ? 0.505 -10.654 -3.244 1.00 93.56 106 ALA A O 1
ATOM 866 N N . PRO A 1 107 ? -1.695 -11.070 -3.238 1.00 96.19 107 PRO A N 1
ATOM 867 C CA . PRO A 1 107 ? -1.644 -11.795 -4.509 1.00 96.19 107 PRO A CA 1
ATOM 868 C C . PRO A 1 107 ? -1.302 -10.938 -5.742 1.00 96.19 107 PRO A C 1
ATOM 870 O O . PRO A 1 107 ? -0.995 -11.507 -6.790 1.00 96.19 107 PRO A O 1
ATOM 873 N N . PHE A 1 108 ? -1.354 -9.602 -5.659 1.00 95.31 108 PHE A N 1
ATOM 874 C CA . PHE A 1 108 ? -0.975 -8.709 -6.761 1.00 95.31 108 PHE A CA 1
ATOM 875 C C . PHE A 1 108 ? 0.511 -8.837 -7.118 1.00 95.31 108 PHE A C 1
ATOM 877 O O . PHE A 1 108 ? 0.876 -8.957 -8.291 1.00 95.31 108 PHE A O 1
ATOM 884 N N . ASP A 1 109 ? 1.376 -8.789 -6.104 1.00 92.75 109 ASP A N 1
ATOM 885 C CA . ASP A 1 109 ? 2.821 -8.896 -6.258 1.00 92.75 109 ASP A CA 1
ATOM 886 C C . ASP A 1 109 ? 3.455 -9.363 -4.944 1.00 92.75 109 ASP A C 1
ATOM 888 O O . ASP A 1 109 ? 3.281 -8.742 -3.900 1.00 92.75 109 ASP A O 1
ATOM 892 N N . ALA A 1 110 ? 4.247 -10.433 -5.003 1.00 90.56 110 ALA A N 1
ATOM 893 C CA . ALA A 1 110 ? 4.973 -10.947 -3.843 1.00 90.56 110 ALA A CA 1
ATOM 894 C C . ALA A 1 110 ? 6.072 -9.988 -3.347 1.00 90.56 110 ALA A C 1
ATOM 896 O O . ALA A 1 110 ? 6.605 -10.181 -2.259 1.00 90.56 110 ALA A O 1
ATOM 897 N N . ALA A 1 111 ? 6.438 -8.982 -4.149 1.00 91.06 111 ALA A N 1
ATOM 898 C CA . ALA A 1 111 ? 7.414 -7.962 -3.782 1.00 91.06 111 ALA A CA 1
ATOM 899 C C . ALA A 1 111 ? 6.817 -6.782 -2.994 1.00 91.06 111 ALA A C 1
ATOM 901 O O . ALA A 1 111 ? 7.556 -5.849 -2.682 1.00 91.06 111 ALA A O 1
ATOM 902 N N . LEU A 1 112 ? 5.508 -6.784 -2.710 1.00 92.38 112 LEU A N 1
ATOM 903 C CA . LEU A 1 112 ? 4.903 -5.728 -1.902 1.00 92.38 112 LEU A CA 1
ATOM 904 C C . LEU A 1 112 ? 5.499 -5.705 -0.491 1.00 92.38 112 LEU A C 1
ATOM 906 O O . LEU A 1 112 ? 5.696 -6.747 0.133 1.00 92.38 112 LEU A O 1
ATOM 910 N N . GLY A 1 113 ? 5.777 -4.499 -0.003 1.00 91.00 113 GLY A N 1
ATOM 911 C CA . GLY A 1 113 ? 6.068 -4.246 1.404 1.00 91.00 113 GLY A CA 1
ATOM 912 C C . GLY A 1 113 ? 4.816 -3.754 2.119 1.00 91.00 113 GLY A C 1
ATOM 913 O O . GLY A 1 113 ? 4.072 -2.939 1.573 1.00 91.00 113 GLY A O 1
ATOM 914 N N . PHE A 1 114 ? 4.599 -4.232 3.339 1.00 91.06 114 PHE A N 1
ATOM 915 C CA . PHE A 1 114 ? 3.497 -3.819 4.197 1.00 91.06 114 PHE A CA 1
ATOM 916 C C . PHE A 1 114 ? 4.060 -3.236 5.487 1.00 91.06 114 PHE A C 1
ATOM 918 O O . PHE A 1 114 ? 5.004 -3.785 6.061 1.00 91.06 114 PHE A O 1
ATOM 925 N N . TYR A 1 115 ? 3.505 -2.099 5.895 1.00 87.19 115 TYR A N 1
ATOM 926 C CA . TYR A 1 115 ? 3.883 -1.410 7.119 1.00 87.19 115 TYR A CA 1
ATOM 927 C C . TYR A 1 115 ? 2.612 -0.961 7.820 1.00 87.19 115 TYR A C 1
ATOM 929 O O . TYR A 1 115 ? 1.768 -0.313 7.198 1.00 87.19 115 TYR A O 1
ATOM 937 N N . ASP A 1 116 ? 2.474 -1.276 9.097 1.00 84.56 116 ASP A N 1
ATOM 938 C CA . ASP A 1 116 ? 1.356 -0.823 9.912 1.00 84.56 116 ASP A CA 1
ATOM 939 C C . ASP A 1 116 ? 1.839 -0.141 11.189 1.00 84.56 116 ASP A C 1
ATOM 941 O O . ASP A 1 116 ? 2.930 -0.421 11.693 1.00 84.56 116 ASP A O 1
ATOM 945 N N . ASP A 1 117 ? 1.027 0.796 11.669 1.00 75.44 117 ASP A N 1
ATOM 946 C CA . ASP A 1 117 ? 1.215 1.440 12.963 1.00 75.44 117 ASP A CA 1
ATOM 947 C C . ASP A 1 117 ? -0.130 1.925 13.528 1.00 75.44 117 ASP A C 1
ATOM 949 O O . ASP A 1 117 ? -1.133 2.059 12.808 1.00 75.44 117 ASP A O 1
ATOM 953 N N . GLU A 1 118 ? -0.157 2.181 14.831 1.00 72.44 118 GLU A N 1
ATOM 954 C CA . GLU A 1 118 ? -1.226 2.955 15.460 1.00 72.44 118 GLU A CA 1
ATOM 955 C C . GLU A 1 118 ? -0.912 4.451 15.298 1.00 72.44 118 GLU A C 1
ATOM 957 O O . GLU A 1 118 ? 0.207 4.888 15.555 1.00 72.44 118 GLU A O 1
ATOM 962 N N . ASP A 1 119 ? -1.891 5.236 14.847 1.00 62.28 119 ASP A N 1
ATOM 963 C CA . ASP A 1 119 ? -1.792 6.698 14.807 1.00 62.28 119 ASP A CA 1
ATOM 964 C C . ASP A 1 119 ? -2.023 7.242 16.235 1.00 62.28 119 ASP A C 1
ATOM 966 O O . ASP A 1 119 ? -3.093 6.968 16.797 1.00 62.28 119 ASP A O 1
ATOM 970 N N . PRO A 1 120 ? -1.035 7.910 16.867 1.00 55.22 120 PRO A N 1
ATOM 971 C CA . PRO A 1 120 ? -1.082 8.297 18.282 1.00 55.22 120 PRO A CA 1
ATOM 972 C C . PRO A 1 120 ? -2.108 9.384 18.648 1.00 55.22 120 PRO A C 1
ATOM 974 O O . PRO A 1 120 ? -2.339 10.327 17.858 1.00 55.22 120 PRO A O 1
#

Secondary structure (DSSP, 8-state):
-----EEEEEEEETTS-EEEEEEE--S--TT--EEEEEEEE----STT-PPPHHHHHHHHHHIIIIIHHHHHHHT-EEEEEEEETTEEEEEEEESS-THHHHHHHGGG-TT-EEEEEE--

Fo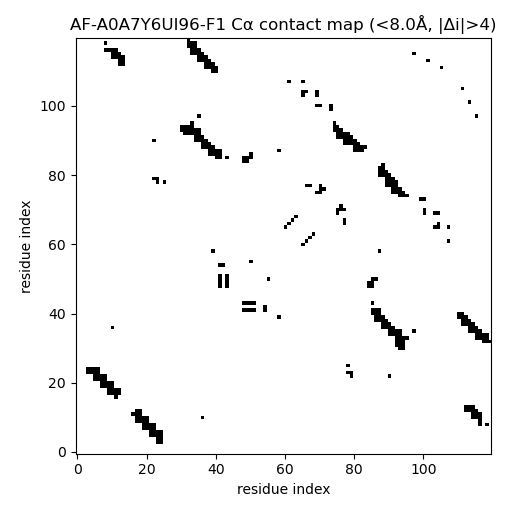ldseek 3Di:
DPDFDWDWDFWAWPVRDTDIDTAGDDPDPVQFFKKKKKKDFAPDPDPQLFHDPVNVVLVCCLVPPQQVVLCVVQVKDFRDWDDDRGIIMTMITGNDDCVSSCVRRCVSDVPMIMTMDGRD

Radius of gyration: 14.2 Å; Cα contacts (8 Å, |Δi|>4): 202; chains: 1; bound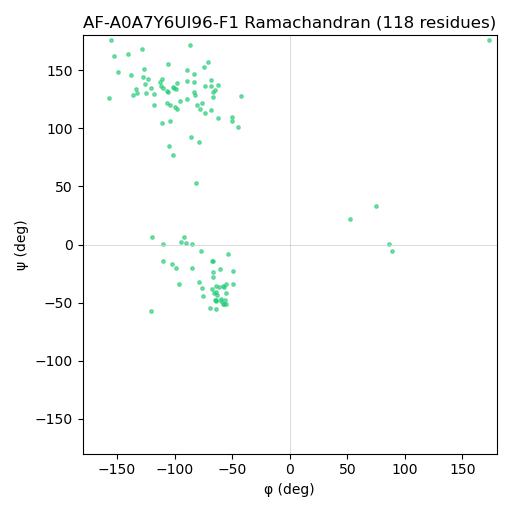ing box: 36×42×36 Å

pLDDT: mean 80.55, std 14.39, range [38.69, 96.38]

Sequence (120 aa):
MDGELWHIVEARRDDGTPTMFRIRELEPQKQLTRIFVVELPYRTMELSRLPTADAYRRLGELEERWLRPACASLGWEIVGSKTEDGSFFLYMYGASDPSALVERIAPFDAALGFYDDEDP